Protein AF-A0A0F9Q1A8-F1 (afdb_monomer_lite)

Sequence (43 aa):
MKIELPEPLTCLRCDYEWTPRIEEVTICPKCKSAKWDVPKEEK

Structure (mmCIF, N/CA/C/O backbone):
data_AF-A0A0F9Q1A8-F1
#
_entry.id   AF-A0A0F9Q1A8-F1
#
loop_
_atom_site.group_PDB
_atom_site.id
_atom_site.type_symbol
_atom_site.label_atom_id
_atom_site.label_alt_id
_atom_site.label_comp_id
_atom_site.label_asym_id
_atom_site.label_entity_id
_atom_site.label_seq_id
_atom_site.pdbx_PDB_ins_code
_atom_site.Cartn_x
_atom_site.Cartn_y
_atom_site.Cartn_z
_atom_site.occupancy
_atom_site.B_iso_or_equiv
_atom_site.auth_seq_id
_atom_site.auth_comp_id
_atom_site.auth_asym_id
_atom_site.auth_atom_id
_atom_site.pdbx_PDB_model_num
ATOM 1 N N . MET A 1 1 ? 12.337 -8.766 -24.490 1.00 52.06 1 MET A N 1
ATOM 2 C CA . MET A 1 1 ? 12.849 -8.692 -23.105 1.00 52.06 1 MET A CA 1
ATOM 3 C C . MET A 1 1 ? 11.690 -8.214 -22.248 1.00 52.06 1 MET A C 1
ATOM 5 O O . MET A 1 1 ? 11.101 -7.201 -22.604 1.00 52.06 1 MET A O 1
ATOM 9 N N . LYS A 1 2 ? 11.251 -8.992 -21.251 1.00 56.06 2 LYS A N 1
ATOM 10 C CA . LYS A 1 2 ? 10.148 -8.584 -20.367 1.00 56.06 2 LYS A CA 1
ATOM 11 C C . LYS A 1 2 ? 10.696 -7.493 -19.447 1.00 56.06 2 LYS A C 1
ATOM 13 O O . LYS A 1 2 ? 11.692 -7.729 -18.780 1.00 56.06 2 LYS A O 1
ATOM 18 N N . ILE A 1 3 ? 10.118 -6.300 -19.510 1.00 65.00 3 ILE A N 1
ATOM 19 C CA . ILE A 1 3 ? 10.467 -5.195 -18.619 1.00 65.00 3 ILE A CA 1
ATOM 20 C C . ILE A 1 3 ? 9.708 -5.477 -17.326 1.00 65.00 3 ILE A C 1
ATOM 22 O O . ILE A 1 3 ? 8.479 -5.439 -17.322 1.00 65.00 3 ILE A O 1
ATOM 26 N N . GLU A 1 4 ? 10.423 -5.848 -16.272 1.00 66.69 4 GLU A N 1
ATOM 27 C CA . GLU A 1 4 ? 9.859 -5.995 -14.933 1.00 66.69 4 GLU A CA 1
ATOM 28 C C . GLU A 1 4 ? 9.567 -4.582 -14.417 1.00 66.69 4 GLU A C 1
ATOM 30 O O . GLU A 1 4 ? 10.467 -3.834 -14.042 1.00 66.69 4 GLU A O 1
ATOM 35 N N . LEU A 1 5 ? 8.308 -4.155 -14.538 1.00 68.00 5 LEU A N 1
ATOM 36 C CA . LEU A 1 5 ? 7.840 -2.913 -13.933 1.00 68.00 5 LEU A CA 1
ATOM 37 C C . LEU A 1 5 ? 7.773 -3.114 -12.412 1.00 68.00 5 LEU A C 1
ATOM 39 O O . LEU A 1 5 ? 7.414 -4.209 -11.977 1.00 68.00 5 LEU A O 1
ATOM 43 N N . PRO A 1 6 ? 8.086 -2.086 -11.605 1.00 70.75 6 PRO A N 1
ATOM 44 C CA . PRO A 1 6 ? 7.916 -2.179 -10.162 1.00 70.75 6 PRO A CA 1
ATOM 45 C C . PRO A 1 6 ? 6.449 -2.474 -9.833 1.00 70.75 6 PRO A C 1
ATOM 47 O O . PRO A 1 6 ? 5.541 -1.855 -10.399 1.00 70.75 6 PRO A O 1
ATOM 50 N N . GLU A 1 7 ? 6.229 -3.428 -8.928 1.00 80.69 7 GLU A N 1
ATOM 51 C CA . GLU A 1 7 ? 4.892 -3.824 -8.488 1.00 80.69 7 GLU A CA 1
ATOM 52 C C . GLU A 1 7 ? 4.152 -2.600 -7.909 1.00 80.69 7 GLU A C 1
ATOM 54 O O . GLU A 1 7 ? 4.746 -1.808 -7.164 1.00 80.69 7 GLU A O 1
ATOM 59 N N . PRO A 1 8 ? 2.871 -2.386 -8.260 1.00 84.12 8 PRO A N 1
ATOM 60 C CA . PRO A 1 8 ? 2.091 -1.300 -7.684 1.00 84.12 8 PRO A CA 1
ATOM 61 C C . PRO A 1 8 ? 1.917 -1.518 -6.177 1.00 84.12 8 PRO A C 1
ATOM 63 O O . PRO A 1 8 ? 1.537 -2.594 -5.721 1.00 84.12 8 PRO A O 1
ATOM 66 N N . LEU A 1 9 ? 2.177 -0.473 -5.394 1.00 87.38 9 LEU A N 1
ATOM 67 C CA . LEU A 1 9 ? 1.999 -0.486 -3.949 1.00 87.38 9 LEU A CA 1
ATOM 68 C C . LEU A 1 9 ? 0.592 -0.036 -3.590 1.00 87.38 9 LEU A C 1
ATOM 70 O O . LEU A 1 9 ? 0.106 0.970 -4.106 1.00 87.38 9 LEU A O 1
ATOM 74 N N . THR A 1 10 ? -0.025 -0.749 -2.653 1.00 88.69 10 THR A N 1
ATOM 75 C CA . THR A 1 10 ? -1.357 -0.430 -2.137 1.00 88.69 10 THR A CA 1
ATOM 76 C C . THR A 1 10 ? -1.262 -0.035 -0.673 1.00 88.69 10 THR A C 1
ATOM 78 O O . THR A 1 10 ? -0.720 -0.772 0.147 1.00 88.69 10 THR A O 1
ATOM 81 N N . CYS A 1 11 ? -1.799 1.129 -0.308 1.00 89.94 11 CYS A N 1
ATOM 82 C CA . CYS A 1 11 ? -1.885 1.527 1.091 1.00 89.94 11 CYS A CA 1
ATOM 83 C C . CYS A 1 11 ? -3.069 0.848 1.779 1.00 89.94 11 CYS A C 1
ATOM 85 O O . CYS A 1 11 ? -4.209 1.219 1.531 1.00 89.94 11 CYS A O 1
ATOM 87 N N . LEU A 1 12 ? -2.798 -0.001 2.767 1.00 87.44 12 LEU A N 1
ATOM 88 C CA . LEU A 1 12 ? -3.785 -0.703 3.599 1.00 87.44 12 LEU A CA 1
ATOM 89 C C . LEU A 1 12 ? -4.549 0.195 4.592 1.00 87.44 12 LEU A C 1
ATOM 91 O O . LEU A 1 12 ? -5.281 -0.290 5.450 1.00 87.44 12 LEU A O 1
ATOM 95 N N . ARG A 1 13 ? -4.346 1.518 4.539 1.00 84.44 13 ARG A N 1
ATOM 96 C CA . ARG A 1 13 ? -5.043 2.492 5.401 1.00 84.44 13 ARG A CA 1
ATOM 97 C C . ARG A 1 13 ? -6.054 3.354 4.668 1.00 84.44 13 ARG A C 1
ATOM 99 O O . ARG A 1 13 ? -6.992 3.836 5.292 1.00 84.44 13 ARG A O 1
ATOM 106 N N . CYS A 1 14 ? -5.769 3.673 3.411 1.00 87.94 14 CYS A N 1
ATOM 107 C CA . CYS A 1 14 ? -6.587 4.577 2.600 1.00 87.94 14 CYS A CA 1
ATOM 108 C C . CYS A 1 14 ? -6.914 4.003 1.221 1.00 87.94 14 CYS A C 1
ATOM 110 O O . CYS A 1 14 ? -7.436 4.740 0.379 1.00 87.94 14 CYS A O 1
ATOM 112 N N . ASP A 1 15 ? -6.535 2.741 1.008 1.00 87.56 15 ASP A N 1
ATOM 113 C CA . ASP A 1 15 ? -6.795 1.936 -0.183 1.00 87.56 15 ASP A CA 1
ATOM 114 C C . ASP A 1 15 ? -6.338 2.636 -1.463 1.00 87.56 15 ASP A C 1
ATOM 116 O O . ASP A 1 15 ? -7.001 2.634 -2.493 1.00 87.56 15 ASP A O 1
ATOM 120 N N . TYR A 1 16 ? -5.205 3.335 -1.369 1.00 89.75 16 TYR A N 1
ATOM 121 C CA . TYR A 1 16 ? -4.617 4.030 -2.503 1.00 89.75 16 TYR A CA 1
ATOM 122 C C . TYR A 1 16 ? -3.550 3.169 -3.153 1.00 89.75 16 TYR A C 1
ATOM 124 O O . TYR A 1 16 ? -2.637 2.726 -2.464 1.00 89.75 16 TYR A O 1
ATOM 132 N N . GLU A 1 17 ? -3.639 3.008 -4.466 1.00 90.12 17 GLU A N 1
ATOM 133 C CA . GLU A 1 17 ? -2.679 2.267 -5.276 1.00 90.12 17 GLU A CA 1
ATOM 134 C C . GLU A 1 17 ? -1.779 3.245 -6.037 1.00 90.12 17 GLU A C 1
ATOM 136 O O . GLU A 1 17 ? -2.263 4.182 -6.682 1.00 90.12 17 GLU A O 1
ATOM 141 N N . TRP A 1 18 ? -0.462 3.061 -5.961 1.00 89.38 18 TRP A N 1
ATOM 142 C CA . TRP A 1 18 ? 0.496 3.839 -6.745 1.00 89.38 18 TRP A CA 1
ATOM 143 C C . TRP A 1 18 ? 1.709 3.006 -7.133 1.00 89.38 18 TRP A C 1
ATOM 145 O O . TRP A 1 18 ? 2.183 2.162 -6.381 1.00 89.38 18 TRP A O 1
ATOM 155 N N . THR A 1 19 ? 2.272 3.294 -8.300 1.00 88.12 19 THR A N 1
ATOM 156 C CA . THR A 1 19 ? 3.539 2.694 -8.717 1.00 88.12 19 THR A CA 1
ATOM 157 C C . THR A 1 19 ? 4.696 3.482 -8.099 1.00 88.12 19 THR A C 1
ATOM 159 O 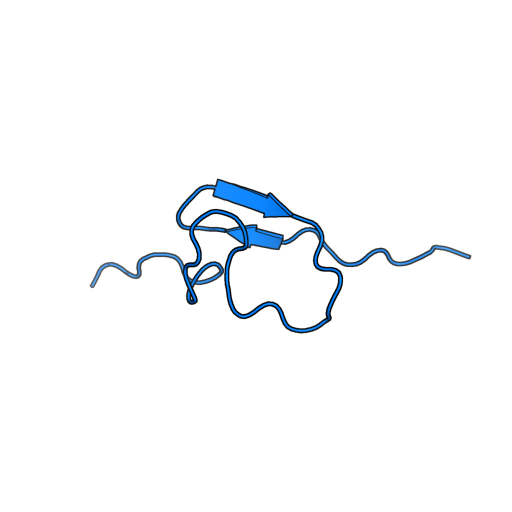O . THR A 1 19 ? 4.845 4.676 -8.399 1.00 88.12 19 THR A O 1
ATOM 162 N N . PRO A 1 20 ? 5.509 2.874 -7.219 1.00 83.62 20 PRO A N 1
ATOM 163 C CA . PRO A 1 20 ? 6.646 3.554 -6.628 1.00 83.62 20 PRO A CA 1
ATOM 164 C C . PRO A 1 20 ? 7.689 3.867 -7.704 1.00 83.62 20 PRO A C 1
ATOM 166 O O . PRO A 1 20 ? 7.988 3.051 -8.571 1.00 83.62 20 PRO A O 1
ATOM 169 N N . ARG A 1 21 ? 8.240 5.083 -7.657 1.00 81.19 21 ARG A N 1
ATOM 170 C CA . ARG A 1 21 ? 9.355 5.500 -8.529 1.00 81.19 21 ARG A CA 1
ATOM 171 C 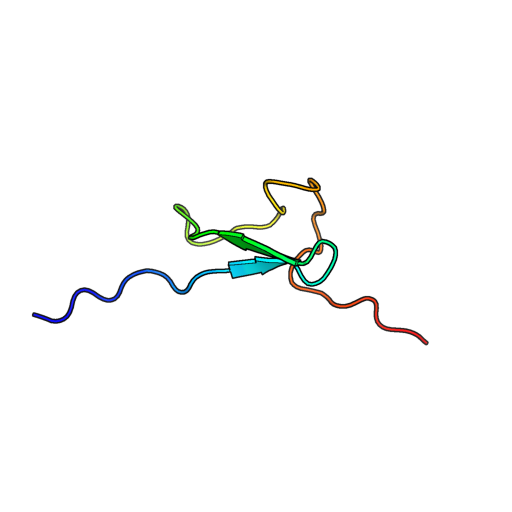C . ARG A 1 21 ? 10.726 5.287 -7.881 1.00 81.19 21 ARG A C 1
ATOM 173 O O . ARG A 1 21 ? 11.738 5.503 -8.533 1.00 81.19 21 ARG A O 1
ATOM 180 N N . ILE A 1 22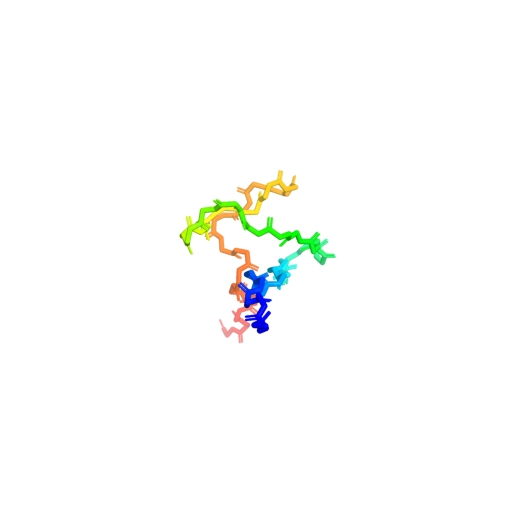 ? 10.733 4.930 -6.599 1.00 81.69 22 ILE A N 1
ATOM 181 C CA . ILE A 1 22 ? 11.907 4.644 -5.774 1.00 81.69 22 ILE A CA 1
ATOM 182 C C . ILE A 1 22 ? 11.712 3.266 -5.147 1.00 81.69 22 ILE A C 1
ATOM 184 O O . ILE A 1 22 ? 10.574 2.882 -4.891 1.00 81.69 22 ILE A O 1
ATOM 188 N N . GLU A 1 23 ? 12.796 2.539 -4.899 1.00 75.06 23 GLU A N 1
ATOM 189 C CA . GLU A 1 23 ? 12.723 1.176 -4.354 1.00 75.06 23 GLU A CA 1
ATOM 190 C C . GLU A 1 23 ? 12.100 1.144 -2.951 1.00 75.06 23 GLU A C 1
ATOM 192 O O . GLU A 1 23 ? 11.353 0.228 -2.623 1.00 75.06 23 GLU A O 1
ATOM 197 N N . GLU A 1 24 ? 12.331 2.182 -2.144 1.00 77.50 24 GLU A N 1
ATOM 198 C CA . GLU A 1 24 ? 11.865 2.240 -0.761 1.00 77.50 24 GLU A CA 1
ATOM 199 C C . GLU A 1 24 ? 10.843 3.365 -0.564 1.00 77.50 24 GLU A C 1
ATOM 201 O O . GLU A 1 24 ? 11.183 4.538 -0.391 1.00 77.50 24 GLU A O 1
ATOM 206 N N . VAL A 1 25 ? 9.554 3.018 -0.582 1.00 82.12 25 VAL A N 1
ATOM 207 C CA . VAL A 1 25 ? 8.490 3.945 -0.184 1.00 82.12 25 VAL A CA 1
ATOM 208 C C . VAL A 1 25 ? 8.159 3.704 1.276 1.00 82.12 25 VAL A C 1
ATOM 210 O O . VAL A 1 25 ? 7.524 2.722 1.631 1.00 82.12 25 VAL A O 1
ATOM 213 N N . THR A 1 26 ? 8.536 4.634 2.142 1.00 83.56 26 THR A N 1
ATOM 214 C CA . THR A 1 26 ? 8.196 4.560 3.570 1.00 83.56 26 THR A CA 1
ATOM 215 C C . THR A 1 26 ? 6.859 5.223 3.886 1.00 83.56 26 THR A C 1
ATOM 217 O O . THR A 1 26 ? 6.272 4.949 4.922 1.00 83.56 26 THR A O 1
ATOM 220 N N . ILE A 1 27 ? 6.333 6.084 3.006 1.00 86.94 27 ILE A N 1
ATOM 221 C CA . ILE A 1 27 ? 5.154 6.917 3.282 1.00 86.94 27 ILE A CA 1
ATOM 222 C C . ILE A 1 27 ? 4.164 6.878 2.112 1.00 86.94 27 ILE A C 1
ATOM 224 O O . ILE A 1 27 ? 4.548 7.088 0.964 1.00 86.94 27 ILE A O 1
ATOM 228 N N . CYS A 1 28 ? 2.867 6.697 2.399 1.00 89.62 28 CYS A N 1
ATOM 229 C CA . CYS A 1 28 ? 1.829 6.797 1.370 1.00 89.62 28 CYS A CA 1
ATOM 230 C C . CYS A 1 28 ? 1.743 8.231 0.814 1.00 89.62 28 CYS A C 1
ATOM 232 O O . CYS A 1 28 ? 1.517 9.162 1.592 1.00 89.62 28 CYS A O 1
ATOM 234 N N . PRO A 1 29 ? 1.803 8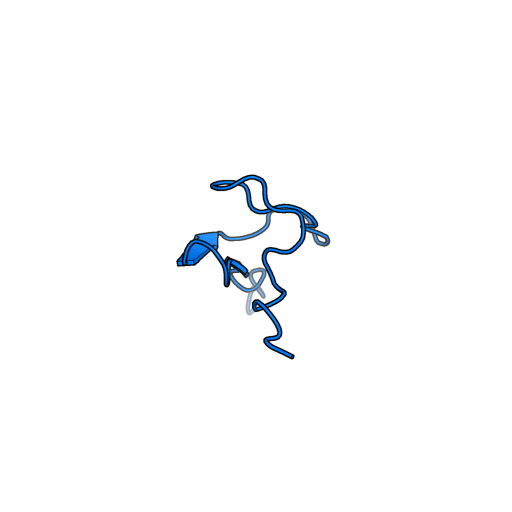.442 -0.512 1.00 86.69 29 PRO A N 1
ATOM 235 C CA . PRO A 1 29 ? 1.725 9.775 -1.114 1.00 86.69 29 PRO A CA 1
ATOM 236 C C . PRO A 1 29 ? 0.366 10.467 -0.914 1.00 86.69 29 PRO A C 1
ATOM 238 O O . PRO A 1 29 ? 0.303 11.695 -0.930 1.00 86.69 29 PRO A O 1
ATOM 241 N N . LYS A 1 30 ? -0.720 9.709 -0.694 1.00 86.06 30 LYS A N 1
ATOM 242 C CA . LYS A 1 30 ? -2.077 10.254 -0.516 1.00 86.06 30 LYS A CA 1
ATOM 243 C C . LYS A 1 30 ? -2.355 10.665 0.929 1.00 86.06 30 LYS A C 1
ATOM 245 O O . LYS A 1 30 ? -2.664 11.820 1.194 1.00 86.06 30 LYS A O 1
ATOM 250 N N . CYS A 1 31 ? -2.250 9.730 1.875 1.00 87.94 31 CYS A N 1
ATOM 251 C CA . CYS A 1 31 ? -2.586 9.982 3.283 1.00 87.94 31 CYS A CA 1
ATOM 252 C C . CYS A 1 31 ? -1.377 10.373 4.145 1.00 87.94 31 CYS A C 1
ATOM 25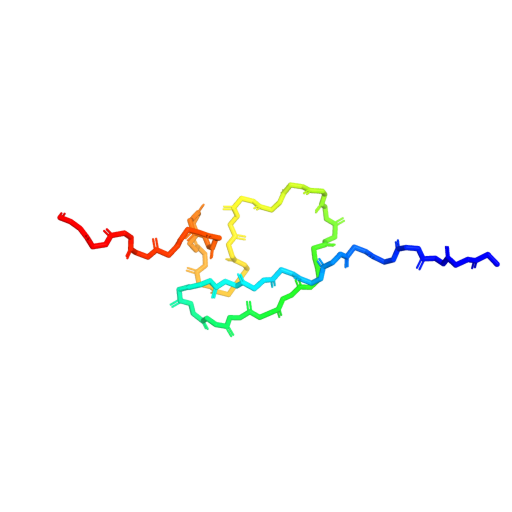4 O O . CYS A 1 31 ? -1.544 10.651 5.331 1.00 87.94 31 CYS A O 1
ATOM 256 N N . LYS A 1 32 ? -0.162 10.358 3.576 1.00 84.56 32 LYS A N 1
ATOM 257 C CA . LYS A 1 32 ? 1.108 10.626 4.271 1.00 84.56 32 LYS A CA 1
ATOM 258 C C . LYS A 1 32 ? 1.355 9.724 5.486 1.00 84.56 32 LYS A C 1
ATOM 260 O O . LYS A 1 32 ? 2.116 10.070 6.384 1.00 84.56 32 LYS A O 1
ATOM 265 N N . SER A 1 33 ? 0.731 8.545 5.522 1.00 84.19 33 SER A N 1
ATOM 266 C CA . SER A 1 33 ? 0.991 7.549 6.563 1.00 84.19 33 SER A CA 1
ATOM 267 C C . SER A 1 33 ? 2.306 6.823 6.303 1.00 84.19 33 SER A C 1
ATOM 269 O O . SER A 1 33 ? 2.461 6.213 5.250 1.00 84.19 33 SER A O 1
ATOM 271 N N . ALA A 1 34 ? 3.195 6.814 7.298 1.00 85.69 34 ALA A N 1
ATOM 272 C CA . ALA A 1 34 ? 4.454 6.058 7.270 1.00 85.69 34 ALA A CA 1
ATOM 273 C C . ALA A 1 34 ? 4.286 4.529 7.415 1.00 85.69 34 ALA A C 1
ATOM 275 O O . ALA A 1 34 ? 5.227 3.767 7.287 1.00 85.69 34 ALA A O 1
ATOM 276 N N . LYS A 1 35 ? 3.076 4.067 7.735 1.00 84.88 35 LYS A N 1
ATOM 277 C CA . LYS A 1 35 ? 2.731 2.645 7.880 1.00 84.88 35 LYS A CA 1
ATOM 278 C C . LYS A 1 35 ? 1.646 2.298 6.874 1.00 84.88 35 LYS A C 1
ATOM 280 O O . LYS A 1 35 ? 0.524 1.973 7.246 1.00 84.88 35 LYS A O 1
ATOM 285 N N . TRP A 1 36 ? 1.930 2.563 5.607 1.00 89.00 36 TRP A N 1
ATOM 286 C CA . TRP A 1 36 ? 0.962 2.356 4.540 1.00 89.00 36 TRP A CA 1
ATOM 287 C C . TRP A 1 36 ? 0.817 0.878 4.179 1.00 89.00 36 TRP A C 1
ATOM 289 O O . TRP A 1 36 ? -0.285 0.498 3.810 1.00 89.00 36 TRP A O 1
ATOM 299 N N . ASP A 1 37 ? 1.874 0.077 4.337 1.00 83.56 37 ASP A N 1
ATOM 300 C CA . ASP A 1 37 ? 1.877 -1.373 4.094 1.00 83.56 37 ASP A CA 1
ATOM 301 C C . ASP A 1 37 ? 1.433 -2.191 5.320 1.00 83.56 37 ASP A C 1
ATOM 303 O O . ASP A 1 37 ? 1.110 -3.364 5.204 1.00 83.56 37 ASP A O 1
ATOM 307 N N . VAL A 1 38 ? 1.360 -1.567 6.499 1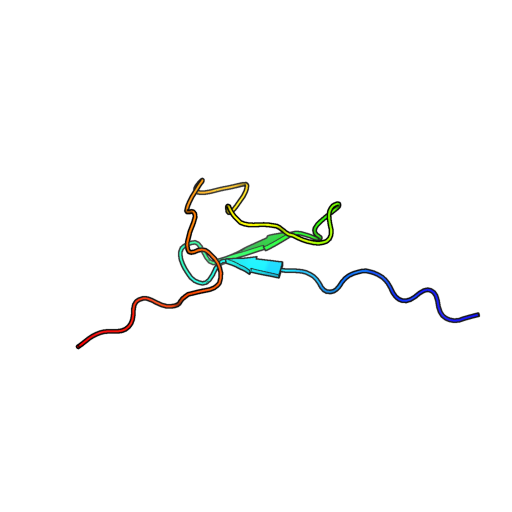.00 84.50 38 VAL A N 1
ATOM 308 C CA . VAL A 1 38 ? 0.981 -2.258 7.733 1.00 84.50 38 VAL A CA 1
ATOM 309 C C . VAL A 1 38 ? -0.529 -2.106 7.946 1.00 84.50 38 VAL A C 1
ATOM 311 O O . VAL A 1 38 ? -0.997 -0.970 8.142 1.00 84.50 38 VAL A O 1
ATOM 314 N N . PRO A 1 39 ? -1.312 -3.205 7.943 1.00 77.31 39 PRO A N 1
ATOM 315 C CA . PRO A 1 39 ? -2.705 -3.144 8.363 1.00 77.31 39 PRO A CA 1
ATOM 316 C C . PRO A 1 39 ? -2.742 -2.752 9.845 1.00 77.31 39 PRO A C 1
ATOM 318 O O . PRO A 1 39 ? -1.773 -2.942 10.577 1.00 77.31 39 PRO A O 1
ATOM 321 N N . LYS A 1 40 ? -3.836 -2.158 10.326 1.00 72.62 40 LYS A N 1
ATOM 322 C CA . LYS A 1 40 ? -3.968 -1.930 11.771 1.00 72.62 40 LYS A CA 1
ATOM 323 C C . LYS A 1 40 ? -4.044 -3.306 12.438 1.00 72.62 40 LYS A C 1
ATOM 325 O O . LYS A 1 40 ? -5.099 -3.922 12.400 1.00 72.62 40 LYS A O 1
ATOM 330 N N . GLU A 1 41 ? -2.935 -3.805 12.980 1.00 71.50 41 GLU A N 1
ATOM 331 C CA . GLU A 1 41 ? -2.967 -4.980 13.845 1.00 71.50 41 GLU A CA 1
ATOM 332 C C . GLU A 1 41 ? -3.845 -4.624 15.048 1.00 71.50 41 GLU A C 1
ATOM 334 O O . GLU A 1 41 ? -3.481 -3.788 15.876 1.00 71.50 41 GLU A O 1
ATOM 339 N N . GLU A 1 42 ? -5.050 -5.184 15.084 1.00 60.47 42 GLU A N 1
ATOM 340 C CA . GLU A 1 42 ? -5.906 -5.149 16.260 1.00 60.47 42 GLU A CA 1
ATOM 341 C C . GLU A 1 42 ? -5.394 -6.205 17.240 1.00 60.47 42 GLU A C 1
ATOM 343 O O . GLU A 1 42 ? -5.515 -7.407 16.989 1.00 60.47 42 GLU A O 1
ATOM 348 N N . LYS A 1 43 ? -4.813 -5.760 18.357 1.00 47.91 43 LYS A N 1
ATOM 349 C CA . LYS A 1 43 ? -4.698 -6.571 19.568 1.00 47.91 43 LYS A CA 1
ATOM 350 C C . LYS A 1 43 ? -4.727 -5.710 20.822 1.00 47.91 43 LYS A C 1
ATOM 352 O O . LYS A 1 43 ? -4.070 -4.646 20.818 1.00 47.91 43 LYS A O 1
#

Radius of gyration: 11.99 Å; chains: 1; bounding box: 20×19×43 Å

Foldseek 3Di:
DDDPQADWDAFLPPRDTGRDPDPDDQADPPPRDSCRVPHPPDD

Secondary structure (DSSP, 8-state):
----PPPPEEETTTTEEE--SSS---S-TTT--S-SSS-----

Organism: NCBI:txid412755

pLDDT: mean 80.05, std 10.66, range [47.91, 90.12]